Protein AF-A0A6A7LDI3-F1 (afdb_monomer_lite)

Foldseek 3Di:
DWKKKFKFADDDDPVVQVVQQVDAQDPQRKHFLDKDADPVVRMIITIIDGPDVVSVQCVQVVVPIDTPDMDTDADPVHPDPPPPDVPDDPPDDDDD

Structure (mmCIF, N/CA/C/O backbone):
data_AF-A0A6A7LDI3-F1
#
_entry.id   AF-A0A6A7LDI3-F1
#
loop_
_atom_site.group_PDB
_atom_site.id
_atom_site.type_symbol
_atom_site.label_atom_id
_atom_site.label_alt_id
_atom_site.label_comp_id
_atom_site.label_asym_id
_atom_site.label_entity_id
_atom_site.label_seq_id
_atom_site.pdbx_PDB_ins_code
_atom_site.Cartn_x
_atom_site.Cartn_y
_atom_site.Cartn_z
_atom_site.occupancy
_atom_site.B_iso_or_equiv
_atom_site.auth_seq_id
_atom_site.auth_comp_id
_atom_site.auth_asym_id
_atom_site.auth_atom_id
_atom_site.pdbx_PDB_model_num
ATOM 1 N N . MET A 1 1 ? -6.433 8.420 8.693 1.00 82.94 1 MET A N 1
ATOM 2 C CA . MET A 1 1 ? -7.733 7.741 8.900 1.00 82.94 1 MET A CA 1
ATOM 3 C C . MET A 1 1 ? -7.396 6.309 9.339 1.00 82.94 1 MET A C 1
ATOM 5 O O . MET A 1 1 ? -6.402 6.188 10.068 1.00 82.94 1 MET A O 1
ATOM 9 N N . PRO A 1 2 ? -8.166 5.234 9.090 1.00 94.88 2 PRO A N 1
ATOM 10 C CA . PRO A 1 2 ? -7.590 3.887 9.074 1.00 94.88 2 PRO A CA 1
ATOM 11 C C . PRO A 1 2 ? -6.413 3.776 8.093 1.00 94.88 2 PRO A C 1
ATOM 13 O O . PRO A 1 2 ? -6.335 4.549 7.142 1.00 94.88 2 PRO A O 1
ATOM 16 N N . ILE A 1 3 ? -5.501 2.838 8.353 1.00 96.31 3 ILE A N 1
ATOM 17 C CA . ILE A 1 3 ? -4.405 2.502 7.440 1.00 96.31 3 ILE A CA 1
ATOM 18 C C . ILE A 1 3 ? -4.671 1.110 6.879 1.00 96.31 3 ILE A C 1
ATOM 20 O O . ILE A 1 3 ? -5.069 0.215 7.630 1.00 96.31 3 ILE A O 1
ATOM 24 N N . TYR A 1 4 ? -4.439 0.940 5.586 1.00 97.94 4 TYR A N 1
ATOM 25 C CA . TYR A 1 4 ? -4.549 -0.332 4.890 1.00 97.94 4 TYR A CA 1
ATOM 26 C C . TYR A 1 4 ? -3.214 -0.683 4.250 1.00 97.94 4 TYR A C 1
ATOM 28 O O . TYR A 1 4 ? -2.472 0.199 3.828 1.00 97.94 4 TYR A O 1
ATOM 36 N N . LEU A 1 5 ? -2.906 -1.972 4.229 1.00 98.25 5 LEU A N 1
ATOM 37 C CA . LEU A 1 5 ? -1.856 -2.536 3.402 1.00 98.25 5 LEU A CA 1
ATOM 38 C C . LEU A 1 5 ? -2.541 -3.380 2.338 1.00 98.25 5 LEU A C 1
ATOM 40 O O . LEU A 1 5 ? -3.366 -4.231 2.679 1.00 98.25 5 LEU A O 1
ATOM 44 N N . ASP A 1 6 ? -2.194 -3.150 1.085 1.00 97.94 6 ASP A N 1
ATOM 45 C CA . ASP A 1 6 ? -2.599 -4.005 -0.019 1.00 97.94 6 ASP A CA 1
ATOM 46 C C . ASP A 1 6 ? -1.384 -4.565 -0.755 1.00 97.94 6 ASP A C 1
ATOM 48 O O . ASP A 1 6 ? -0.242 -4.120 -0.576 1.00 97.94 6 ASP A O 1
ATOM 52 N N . VAL A 1 7 ? -1.657 -5.595 -1.549 1.00 97.56 7 VAL A N 1
ATOM 53 C CA . VAL A 1 7 ? -0.704 -6.176 -2.483 1.00 97.56 7 VAL A CA 1
ATOM 54 C C . VAL A 1 7 ? -1.361 -6.301 -3.834 1.00 97.56 7 VAL A C 1
ATOM 56 O O . VAL A 1 7 ? -2.471 -6.826 -3.930 1.00 97.56 7 VAL A O 1
ATOM 59 N N . HIS A 1 8 ? -0.641 -5.884 -4.871 1.00 95.75 8 HIS A N 1
ATOM 60 C CA . HIS A 1 8 ? -1.071 -6.112 -6.238 1.00 95.75 8 HIS A CA 1
ATOM 61 C C . HIS A 1 8 ? 0.073 -6.396 -7.212 1.00 95.75 8 HIS A C 1
ATOM 63 O O . HIS A 1 8 ? 1.222 -5.987 -7.009 1.00 95.75 8 HIS A O 1
ATOM 69 N N . LYS A 1 9 ? -0.250 -7.088 -8.308 1.00 93.25 9 LYS A N 1
ATOM 70 C CA . LYS A 1 9 ? 0.651 -7.289 -9.453 1.00 93.25 9 LYS A CA 1
ATOM 71 C C . LYS A 1 9 ? 0.197 -6.471 -10.648 1.00 93.25 9 LYS A C 1
ATOM 73 O O . LYS A 1 9 ? -0.883 -6.712 -11.165 1.00 93.25 9 LYS A O 1
ATOM 78 N N . VAL A 1 10 ? 1.055 -5.603 -11.171 1.00 79.38 10 VAL A N 1
ATOM 79 C CA . VAL A 1 10 ? 0.971 -5.080 -12.547 1.00 79.38 10 VAL A CA 1
ATOM 80 C C . VAL A 1 10 ? 2.352 -4.583 -12.976 1.00 79.38 10 VAL A C 1
ATOM 82 O O . VAL A 1 10 ? 3.185 -4.308 -12.123 1.00 79.38 10 VAL A O 1
ATOM 85 N N . PRO A 1 11 ? 2.649 -4.461 -14.279 1.00 70.38 11 PRO A N 1
ATOM 86 C CA . PRO A 1 11 ? 3.857 -3.762 -14.694 1.00 70.38 11 PRO A CA 1
ATOM 87 C C . PRO A 1 11 ? 3.762 -2.278 -14.310 1.00 70.38 11 PRO A C 1
ATOM 89 O O . PRO A 1 11 ? 2.941 -1.541 -14.853 1.00 70.38 11 PRO A O 1
ATOM 92 N N . PHE A 1 12 ? 4.622 -1.831 -13.398 1.00 77.69 12 PHE A N 1
ATOM 93 C CA . PHE A 1 12 ? 4.749 -0.419 -13.030 1.00 77.69 12 PHE A CA 1
ATOM 94 C C . PHE A 1 12 ? 5.993 0.189 -13.681 1.00 77.69 12 PHE A C 1
ATOM 96 O O . PHE A 1 12 ? 7.048 -0.448 -13.736 1.00 77.69 12 PHE A O 1
ATOM 103 N N . LYS A 1 13 ? 5.906 1.448 -14.121 1.00 83.25 13 LYS A N 1
ATOM 104 C CA . LYS A 1 13 ? 7.104 2.254 -14.391 1.00 83.25 13 LYS A CA 1
ATOM 105 C C . LYS A 1 13 ? 7.558 2.892 -13.085 1.00 83.25 13 LYS A C 1
ATOM 107 O O . LYS A 1 13 ? 6.752 3.515 -12.401 1.00 83.25 13 LYS A O 1
ATOM 112 N N . GLU A 1 14 ? 8.840 2.770 -12.762 1.00 81.94 14 GLU A N 1
ATOM 113 C CA . GLU A 1 14 ? 9.395 3.259 -11.492 1.00 81.94 14 GLU A CA 1
ATOM 114 C C . GLU A 1 14 ? 9.117 4.754 -11.255 1.00 81.94 14 GLU A C 1
ATOM 116 O O . GLU A 1 14 ? 8.779 5.153 -10.143 1.00 81.94 14 GLU A O 1
ATOM 121 N N . ASP A 1 15 ? 9.173 5.574 -12.306 1.00 86.62 15 ASP A N 1
ATOM 122 C CA . ASP A 1 15 ? 8.880 7.009 -12.208 1.00 86.62 15 ASP A CA 1
ATOM 123 C C . ASP A 1 15 ? 7.429 7.280 -11.779 1.00 86.62 15 ASP A C 1
ATOM 125 O O . ASP A 1 15 ? 7.187 8.149 -10.946 1.00 86.62 15 ASP A O 1
ATOM 129 N N . GLN A 1 16 ? 6.470 6.475 -12.251 1.00 86.94 16 GLN A N 1
ATOM 130 C CA . GLN A 1 16 ? 5.069 6.598 -11.835 1.00 86.94 16 GLN A CA 1
ATOM 131 C C . GLN A 1 16 ? 4.892 6.222 -10.361 1.00 86.94 16 GLN A C 1
ATOM 133 O O . GLN A 1 16 ? 4.136 6.874 -9.647 1.00 86.94 16 GLN A O 1
ATOM 138 N N . LEU A 1 17 ? 5.616 5.202 -9.884 1.00 88.00 17 LEU A N 1
ATOM 139 C CA . LEU A 1 17 ? 5.589 4.823 -8.469 1.00 88.00 17 LEU A CA 1
ATOM 140 C C . LEU A 1 17 ? 6.106 5.961 -7.578 1.00 88.00 17 LEU A C 1
ATOM 142 O O . LEU A 1 17 ? 5.499 6.258 -6.552 1.00 88.00 17 LEU A O 1
ATOM 146 N N . LYS A 1 18 ? 7.185 6.642 -7.988 1.00 87.00 18 LYS A N 1
ATOM 147 C CA . LYS A 1 18 ? 7.743 7.797 -7.258 1.00 87.00 18 LYS A CA 1
ATOM 148 C C . LYS A 1 18 ? 6.765 8.971 -7.191 1.00 87.00 18 LYS A C 1
ATOM 150 O O . LYS A 1 18 ? 6.663 9.619 -6.153 1.00 87.00 18 LYS A O 1
ATOM 155 N N . GLU A 1 19 ? 6.029 9.234 -8.267 1.00 87.69 19 GLU A N 1
ATOM 156 C CA . GLU A 1 19 ? 5.002 10.283 -8.298 1.00 87.69 19 GLU A CA 1
ATOM 157 C C . GLU A 1 19 ? 3.785 9.941 -7.418 1.00 87.69 19 GLU A C 1
ATOM 159 O O . GLU A 1 19 ? 3.256 10.810 -6.716 1.00 87.69 19 GLU A O 1
ATOM 164 N N . LEU A 1 20 ? 3.362 8.672 -7.394 1.00 86.94 20 LEU A N 1
ATOM 165 C CA . LEU A 1 20 ? 2.207 8.216 -6.610 1.00 86.94 20 LEU A CA 1
ATOM 166 C C . LEU A 1 20 ? 2.393 8.407 -5.100 1.00 86.94 20 LEU A C 1
ATOM 168 O O . LEU A 1 20 ? 1.452 8.829 -4.426 1.00 86.94 20 LEU A O 1
ATOM 172 N N . VAL A 1 21 ? 3.604 8.188 -4.572 1.00 87.31 21 VAL A N 1
ATOM 173 C CA . VAL A 1 21 ? 3.917 8.379 -3.137 1.00 87.31 21 VAL A CA 1
ATOM 174 C C . VAL A 1 21 ? 3.713 9.830 -2.681 1.00 87.31 21 VAL A C 1
ATOM 176 O O . VAL A 1 21 ? 3.455 10.085 -1.507 1.00 87.31 21 VAL A O 1
ATOM 179 N N . HIS A 1 22 ? 3.808 10.794 -3.596 1.00 87.25 22 HIS A N 1
ATOM 180 C CA . HIS A 1 22 ? 3.667 12.222 -3.297 1.00 87.25 22 HIS A CA 1
ATOM 181 C C . HIS A 1 22 ? 2.348 12.822 -3.786 1.00 87.25 22 HIS A C 1
ATOM 183 O O . HIS A 1 22 ? 2.119 14.024 -3.627 1.00 87.25 22 HIS A O 1
ATOM 189 N N . SER A 1 23 ? 1.481 12.004 -4.378 1.00 90.12 23 SER A N 1
ATOM 190 C CA . SER A 1 23 ? 0.203 12.466 -4.896 1.00 90.12 23 SER A CA 1
ATOM 191 C C . SER A 1 23 ? -0.739 12.871 -3.755 1.00 90.12 23 SER A C 1
ATOM 193 O O . SER A 1 23 ? -0.736 12.248 -2.687 1.00 90.12 23 SER A O 1
ATOM 195 N N . PRO A 1 24 ? -1.554 13.924 -3.948 1.00 94.25 24 PRO A N 1
ATOM 196 C CA . PRO A 1 24 ? -2.577 14.288 -2.980 1.00 94.25 24 PRO A CA 1
ATOM 197 C C . PRO A 1 24 ? -3.618 13.170 -2.855 1.00 94.25 24 PRO A C 1
ATOM 199 O O . PRO A 1 24 ? -3.667 12.250 -3.672 1.00 94.25 24 PRO A O 1
ATOM 202 N N . LYS A 1 25 ? -4.489 13.285 -1.846 1.00 95.81 25 L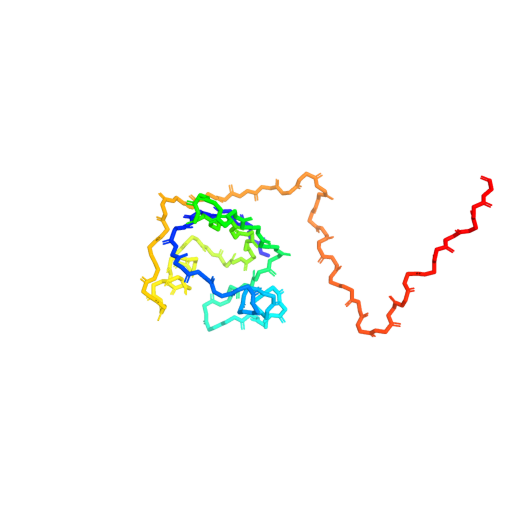YS A N 1
ATOM 203 C CA . LYS A 1 25 ? -5.656 12.405 -1.746 1.00 95.81 25 LYS A CA 1
ATOM 204 C C . LYS A 1 25 ? -6.473 12.445 -3.029 1.00 95.81 25 LYS A C 1
ATOM 206 O O . LYS A 1 25 ? -6.729 13.525 -3.564 1.00 95.81 25 LYS A O 1
ATOM 211 N N . ASP A 1 26 ? -6.888 11.274 -3.478 1.00 96.44 26 ASP A N 1
ATOM 212 C CA . ASP A 1 26 ? -7.753 11.139 -4.638 1.00 96.44 26 ASP A CA 1
ATOM 213 C C . ASP A 1 26 ? -9.234 11.413 -4.304 1.00 96.44 26 ASP A C 1
ATOM 215 O O . ASP A 1 26 ? -9.600 11.793 -3.188 1.00 96.44 26 ASP A O 1
ATOM 219 N N . GLU A 1 27 ? -10.103 11.213 -5.295 1.00 97.88 27 GLU A N 1
ATOM 220 C CA . GLU A 1 27 ? -11.555 11.397 -5.177 1.00 97.88 27 GLU A CA 1
ATOM 221 C C . GLU A 1 27 ? -12.253 10.400 -4.234 1.00 97.88 27 GLU A C 1
ATOM 223 O O . GLU A 1 27 ? -13.374 10.666 -3.802 1.00 97.88 27 GLU A O 1
ATOM 228 N N . PHE A 1 28 ? -11.597 9.292 -3.875 1.00 97.94 28 PHE A N 1
ATOM 229 C CA . PHE A 1 28 ? -12.077 8.315 -2.892 1.00 97.94 28 PHE A CA 1
ATOM 230 C C . PHE A 1 28 ? -11.535 8.603 -1.481 1.00 97.94 28 PHE A C 1
ATOM 232 O O . PHE A 1 28 ? -11.886 7.918 -0.520 1.00 97.94 28 PHE A O 1
ATOM 239 N N . GL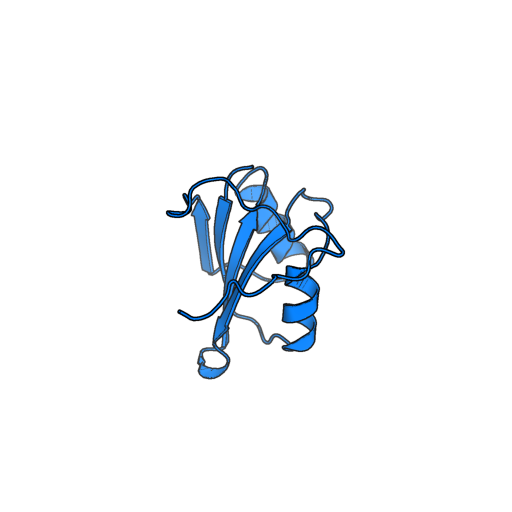Y A 1 29 ? -10.700 9.637 -1.337 1.00 97.38 29 GLY A N 1
ATOM 240 C CA . GLY A 1 29 ? -10.063 10.020 -0.083 1.00 97.38 29 GLY A CA 1
ATOM 241 C C . GLY A 1 29 ? -8.818 9.199 0.256 1.00 97.38 29 GLY A C 1
ATOM 242 O O . GLY A 1 29 ? -8.378 9.248 1.406 1.00 97.38 29 GLY A O 1
ATOM 243 N N . VAL A 1 30 ? -8.252 8.467 -0.706 1.00 97.44 30 VAL A N 1
ATOM 244 C CA . VAL A 1 30 ? -7.080 7.601 -0.531 1.00 97.44 30 VAL A CA 1
ATOM 245 C C . VAL A 1 30 ? -5.798 8.376 -0.813 1.00 97.44 30 VAL A C 1
ATOM 247 O O . VAL A 1 30 ? -5.708 9.126 -1.783 1.00 97.44 30 VAL A O 1
ATOM 250 N N . SER A 1 31 ? -4.782 8.187 0.028 1.00 95.88 31 SER A N 1
ATOM 251 C CA . SER A 1 31 ? -3.418 8.676 -0.210 1.00 95.88 31 SER A CA 1
ATOM 252 C C . SER A 1 31 ? -2.383 7.636 0.196 1.00 95.88 31 SER A C 1
ATOM 254 O O . SER A 1 31 ? -2.573 6.934 1.193 1.00 95.88 31 SER A O 1
ATOM 256 N N . HIS A 1 32 ? -1.263 7.595 -0.521 1.00 95.06 32 HIS A N 1
ATOM 257 C CA . HIS A 1 32 ? -0.133 6.738 -0.185 1.00 95.06 32 HIS A CA 1
ATOM 258 C C . HIS A 1 32 ? 0.616 7.286 1.034 1.00 95.06 32 HIS A C 1
ATOM 260 O O . HIS A 1 32 ? 1.095 8.416 1.033 1.00 95.06 32 HIS A O 1
ATOM 266 N N . VAL A 1 33 ? 0.729 6.468 2.079 1.00 93.88 33 VAL A N 1
ATOM 267 C CA . VAL A 1 33 ? 1.650 6.698 3.202 1.00 93.88 33 VAL A CA 1
ATOM 268 C C . VAL A 1 33 ? 3.047 6.228 2.817 1.00 93.88 33 VAL A C 1
ATOM 270 O O . VAL A 1 33 ? 4.036 6.899 3.103 1.00 93.88 33 VAL A O 1
ATOM 273 N N . ASN A 1 34 ? 3.128 5.057 2.184 1.00 93.00 34 ASN A N 1
ATOM 274 C CA . ASN A 1 34 ? 4.355 4.517 1.616 1.00 93.00 34 ASN A CA 1
ATOM 275 C C . ASN A 1 34 ? 4.022 3.507 0.510 1.00 93.00 34 ASN A C 1
ATOM 277 O O . ASN A 1 34 ? 2.910 2.982 0.461 1.00 93.00 34 ASN A O 1
ATOM 281 N N . LEU A 1 35 ? 4.990 3.220 -0.351 1.00 93.81 35 LEU A N 1
ATOM 282 C CA . LEU A 1 35 ? 4.859 2.259 -1.437 1.00 93.81 35 LEU A CA 1
ATOM 283 C C . LEU A 1 35 ? 6.175 1.498 -1.571 1.00 93.81 35 LEU A C 1
ATOM 285 O O . LEU A 1 35 ? 7.244 2.098 -1.687 1.00 93.81 35 LEU A O 1
ATOM 289 N N . PHE A 1 36 ? 6.094 0.173 -1.565 1.00 94.00 36 PHE A N 1
ATOM 290 C CA . PHE A 1 36 ? 7.234 -0.709 -1.790 1.00 94.00 36 PHE A CA 1
ATOM 291 C C . PHE A 1 36 ? 6.970 -1.554 -3.026 1.00 94.00 36 PHE A C 1
ATOM 293 O O . PHE A 1 36 ? 5.836 -1.944 -3.280 1.00 94.00 36 PHE A O 1
ATOM 300 N N . TYR A 1 37 ? 8.009 -1.890 -3.778 1.00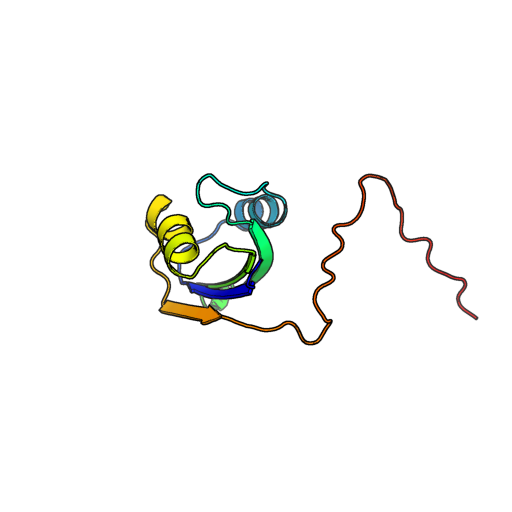 94.31 37 TYR A N 1
ATOM 301 C CA . TYR A 1 37 ? 7.870 -2.753 -4.943 1.00 94.31 37 TYR A CA 1
ATOM 302 C C . TYR A 1 37 ? 9.046 -3.719 -5.050 1.00 94.31 37 TYR A C 1
ATOM 304 O O . TYR A 1 37 ? 10.154 -3.445 -4.588 1.00 94.31 37 TYR A O 1
ATOM 312 N N . ASN A 1 38 ? 8.796 -4.862 -5.680 1.00 93.62 38 ASN A N 1
ATOM 313 C CA . ASN A 1 38 ? 9.814 -5.815 -6.092 1.00 93.62 38 ASN A CA 1
ATOM 314 C C . ASN A 1 38 ? 9.698 -6.016 -7.608 1.00 93.62 38 ASN A C 1
ATOM 316 O O . ASN A 1 38 ? 8.723 -6.599 -8.083 1.00 93.62 38 ASN A O 1
ATOM 320 N N . HIS A 1 39 ? 10.699 -5.542 -8.356 1.00 89.38 39 HIS A N 1
ATOM 321 C CA . HIS A 1 39 ? 10.729 -5.665 -9.815 1.00 89.38 39 HIS A CA 1
ATOM 322 C C . HIS A 1 39 ? 10.832 -7.114 -10.297 1.00 89.38 39 HIS A C 1
ATOM 324 O O . HIS A 1 39 ? 10.169 -7.468 -11.266 1.00 89.38 39 HIS A O 1
ATOM 330 N N . GLU A 1 40 ? 11.625 -7.952 -9.628 1.00 90.88 40 GLU A N 1
ATOM 331 C CA . GLU A 1 40 ? 11.823 -9.353 -10.022 1.00 90.88 40 GLU A CA 1
ATOM 332 C C . GLU A 1 40 ? 10.536 -10.166 -9.859 1.00 90.88 40 GLU A C 1
ATOM 334 O O . GLU A 1 40 ? 10.199 -10.989 -10.707 1.00 90.88 40 GLU A O 1
ATOM 339 N N . ALA A 1 41 ? 9.791 -9.904 -8.781 1.00 92.00 41 ALA A N 1
ATOM 340 C CA . ALA A 1 41 ? 8.518 -10.562 -8.503 1.00 92.00 41 ALA A CA 1
ATOM 341 C C . ALA A 1 41 ? 7.317 -9.890 -9.193 1.00 92.00 41 ALA A C 1
ATOM 343 O O . ALA A 1 41 ? 6.233 -10.473 -9.223 1.00 92.00 41 ALA A O 1
ATOM 344 N N . ASN A 1 42 ? 7.497 -8.679 -9.732 1.00 92.12 42 ASN A N 1
ATOM 345 C CA . ASN A 1 42 ? 6.439 -7.816 -10.261 1.00 92.12 42 ASN A CA 1
ATOM 346 C C . ASN A 1 42 ? 5.288 -7.583 -9.261 1.00 92.12 42 ASN A C 1
ATOM 348 O O . ASN A 1 42 ? 4.113 -7.725 -9.600 1.00 92.12 42 ASN A O 1
ATOM 352 N N . VAL A 1 43 ? 5.639 -7.268 -8.011 1.00 94.44 43 VAL A N 1
ATOM 353 C CA . VAL A 1 43 ? 4.688 -7.055 -6.906 1.00 94.44 43 VAL A CA 1
ATOM 354 C C . VAL A 1 43 ? 4.868 -5.659 -6.320 1.00 94.44 43 VAL A C 1
ATOM 356 O O . VAL A 1 43 ? 6.002 -5.224 -6.109 1.00 94.44 43 VAL A O 1
ATOM 359 N N . CYS A 1 44 ? 3.757 -4.992 -6.020 1.00 95.62 44 CYS A N 1
ATOM 360 C CA . CYS A 1 44 ? 3.697 -3.744 -5.269 1.00 95.62 44 CYS A CA 1
ATOM 361 C C . CYS A 1 44 ? 2.966 -3.959 -3.940 1.00 95.62 44 CYS A C 1
ATOM 363 O O . CYS A 1 44 ? 2.054 -4.781 -3.847 1.00 95.62 44 CYS A O 1
ATOM 365 N N . PHE A 1 45 ? 3.408 -3.231 -2.920 1.00 96.62 45 PHE A N 1
ATOM 366 C CA . PHE A 1 45 ? 2.850 -3.193 -1.577 1.00 96.62 45 PHE A CA 1
ATOM 367 C C . PHE A 1 45 ? 2.522 -1.735 -1.257 1.00 96.62 45 PHE A C 1
ATOM 369 O O . PHE A 1 45 ? 3.437 -0.934 -1.023 1.00 96.62 45 PHE A O 1
ATOM 376 N N . CYS A 1 46 ? 1.241 -1.384 -1.238 1.00 96.38 46 CYS A N 1
ATOM 377 C CA . CYS A 1 46 ? 0.808 -0.020 -0.966 1.00 96.38 46 CYS A CA 1
ATOM 378 C C . CYS A 1 46 ? 0.341 0.094 0.485 1.00 96.38 46 CYS A C 1
ATOM 380 O O . CYS A 1 46 ? -0.530 -0.641 0.948 1.00 96.38 46 CYS A O 1
ATOM 382 N N . LEU A 1 47 ? 0.944 1.022 1.229 1.00 96.50 47 LEU A N 1
ATOM 383 C CA . LEU A 1 47 ? 0.475 1.410 2.552 1.00 96.50 47 LEU A CA 1
ATOM 384 C C . LEU A 1 47 ? -0.350 2.686 2.399 1.00 96.50 47 LEU A C 1
ATOM 386 O O . LEU A 1 47 ? 0.196 3.746 2.091 1.00 96.50 47 LEU A O 1
ATOM 390 N N . LEU A 1 48 ? -1.654 2.589 2.622 1.00 96.81 48 LEU A N 1
ATOM 391 C CA . LEU A 1 48 ? -2.625 3.619 2.273 1.00 96.81 48 LEU A CA 1
ATOM 392 C C . LEU A 1 48 ? -3.326 4.184 3.508 1.00 96.81 48 LEU A C 1
ATOM 394 O O . LEU A 1 48 ? -3.740 3.442 4.396 1.00 96.81 48 LEU A O 1
ATOM 398 N N . ASP A 1 49 ? -3.508 5.503 3.544 1.00 95.94 49 ASP A N 1
ATOM 399 C CA . ASP A 1 49 ? -4.469 6.166 4.430 1.00 95.94 49 ASP A CA 1
ATOM 400 C C . ASP A 1 49 ? -5.781 6.320 3.654 1.00 95.94 49 ASP A C 1
ATOM 402 O O . ASP A 1 49 ? -5.813 7.011 2.633 1.00 95.94 49 ASP A O 1
ATOM 406 N N . ALA A 1 50 ? -6.840 5.653 4.118 1.00 97.19 50 ALA A N 1
ATOM 407 C CA . ALA A 1 50 ? -8.127 5.591 3.428 1.00 97.19 50 ALA A CA 1
ATOM 408 C C . ALA A 1 50 ? -9.307 5.607 4.419 1.00 97.19 50 ALA A C 1
ATOM 410 O O . ALA A 1 50 ? -9.140 5.198 5.576 1.00 97.19 50 ALA A O 1
ATOM 411 N N . PRO A 1 51 ? -10.508 6.052 3.999 1.00 97.56 51 PRO A N 1
ATOM 412 C CA . PRO A 1 51 ? -11.710 6.006 4.835 1.00 97.56 51 PRO A CA 1
ATOM 413 C C . PRO A 1 51 ? -12.092 4.577 5.257 1.00 97.56 51 PRO A C 1
ATOM 415 O O . PRO A 1 51 ? -12.302 4.313 6.445 1.00 97.56 51 PRO A O 1
ATOM 418 N N . ASP A 1 52 ? -12.116 3.655 4.296 1.00 98.19 52 ASP A N 1
ATOM 419 C CA . ASP A 1 52 ? -12.505 2.252 4.435 1.00 98.19 52 ASP A CA 1
ATOM 420 C C . ASP A 1 52 ? -11.831 1.378 3.356 1.00 98.19 52 ASP A C 1
ATOM 422 O O . ASP A 1 52 ? -11.069 1.872 2.525 1.00 98.19 52 ASP A O 1
ATOM 426 N N . GLU A 1 53 ? -12.066 0.065 3.410 1.00 98.19 53 GLU A N 1
ATOM 427 C CA . GLU A 1 53 ? -11.522 -0.901 2.445 1.00 98.19 53 GLU A CA 1
ATOM 428 C C . GLU A 1 53 ? -12.125 -0.727 1.039 1.00 98.19 53 GLU A C 1
ATOM 430 O O . GLU A 1 53 ? -11.430 -0.910 0.044 1.00 98.19 53 GLU A O 1
ATOM 435 N N . GLU A 1 54 ? -13.388 -0.302 0.934 1.00 98.31 54 GLU A N 1
ATOM 436 C CA . GLU A 1 54 ? -14.056 -0.079 -0.355 1.00 98.31 54 GLU A CA 1
ATOM 437 C C . GLU A 1 54 ? -13.407 1.078 -1.130 1.00 98.31 54 GLU A C 1
ATOM 439 O O . GLU A 1 54 ? -13.252 1.004 -2.350 1.00 98.31 54 GLU A O 1
ATOM 444 N N . ALA A 1 55 ? -12.972 2.131 -0.434 1.00 98.50 55 ALA A N 1
ATOM 445 C CA . ALA A 1 55 ? -12.194 3.213 -1.027 1.00 98.50 55 ALA A CA 1
ATOM 446 C C . ALA A 1 55 ? -10.854 2.716 -1.600 1.00 98.50 55 ALA A C 1
ATOM 448 O O . ALA A 1 55 ? -10.462 3.154 -2.681 1.00 98.50 55 ALA A O 1
ATOM 449 N N . VAL A 1 56 ? -10.185 1.768 -0.929 1.00 98.31 56 VAL A N 1
ATOM 450 C CA . VAL A 1 56 ? -8.951 1.137 -1.439 1.00 98.31 56 VAL A CA 1
ATOM 451 C C . VAL A 1 56 ? -9.230 0.327 -2.705 1.00 98.31 56 VAL A C 1
ATOM 453 O O . VAL A 1 56 ? -8.469 0.420 -3.666 1.00 98.31 56 VAL A O 1
ATOM 456 N N . VAL A 1 57 ? -10.335 -0.421 -2.747 1.00 98.25 57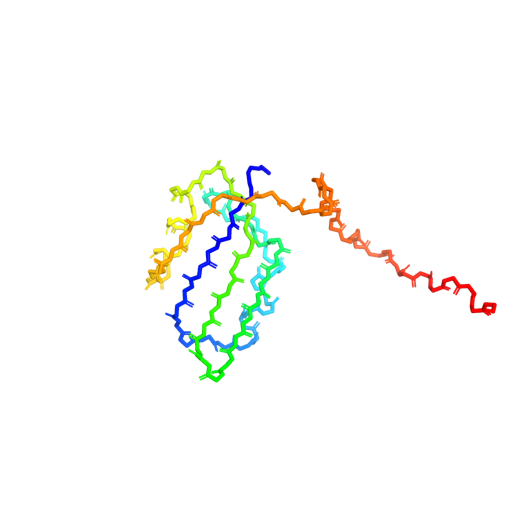 VAL A N 1
ATOM 457 C CA . VAL A 1 57 ? -10.744 -1.160 -3.953 1.00 98.25 57 VAL A CA 1
ATOM 458 C C . VAL A 1 57 ? -11.002 -0.197 -5.116 1.00 98.25 57 VAL A C 1
ATOM 460 O O . VAL A 1 57 ? -10.413 -0.352 -6.183 1.00 98.25 57 VAL A O 1
ATOM 463 N N . LYS A 1 58 ? -11.800 0.858 -4.902 1.00 98.31 58 LYS A N 1
ATOM 464 C CA . LYS A 1 58 ? -12.112 1.861 -5.940 1.00 98.31 58 LYS A CA 1
ATOM 465 C C . LYS A 1 58 ? -10.872 2.581 -6.472 1.00 98.31 58 LYS A C 1
ATOM 467 O O . LYS A 1 58 ? -10.793 2.838 -7.674 1.00 98.31 58 LYS A O 1
ATOM 472 N N . HIS A 1 59 ? -9.912 2.883 -5.596 1.00 96.94 59 HIS A N 1
ATOM 473 C CA . HIS A 1 59 ? -8.630 3.482 -5.967 1.00 96.94 59 HIS A CA 1
ATOM 474 C C . HIS A 1 59 ? -7.900 2.655 -7.036 1.00 96.94 59 HIS A C 1
ATOM 476 O O . HIS A 1 59 ? -7.477 3.200 -8.057 1.00 96.94 59 HIS A O 1
ATOM 482 N N . HIS A 1 60 ? -7.807 1.338 -6.836 1.00 96.31 60 HIS A N 1
ATOM 483 C CA . HIS A 1 60 ? -7.125 0.428 -7.758 1.00 96.31 60 HIS A CA 1
ATOM 484 C C . HIS A 1 60 ? -7.973 0.093 -8.997 1.00 96.31 60 HIS A C 1
ATOM 486 O O . HIS A 1 60 ? -7.461 0.126 -10.121 1.00 96.31 60 HIS A O 1
ATOM 492 N N . ASP A 1 61 ? -9.281 -0.124 -8.829 1.00 96.50 61 ASP A N 1
ATOM 493 C CA . ASP A 1 61 ? -10.209 -0.420 -9.929 1.00 96.50 61 ASP A CA 1
ATOM 494 C C . ASP A 1 61 ? -10.247 0.703 -10.976 1.00 96.50 61 ASP A C 1
ATOM 496 O O . ASP A 1 61 ? -10.367 0.436 -12.174 1.00 96.50 61 ASP A O 1
ATOM 500 N N . LYS A 1 62 ? -10.077 1.965 -10.555 1.00 94.69 62 LYS A N 1
ATOM 501 C CA . LYS A 1 62 ? -10.019 3.135 -11.450 1.00 94.69 62 LYS A CA 1
ATOM 502 C C . LYS A 1 62 ? -8.972 2.993 -12.557 1.00 94.69 62 LYS A 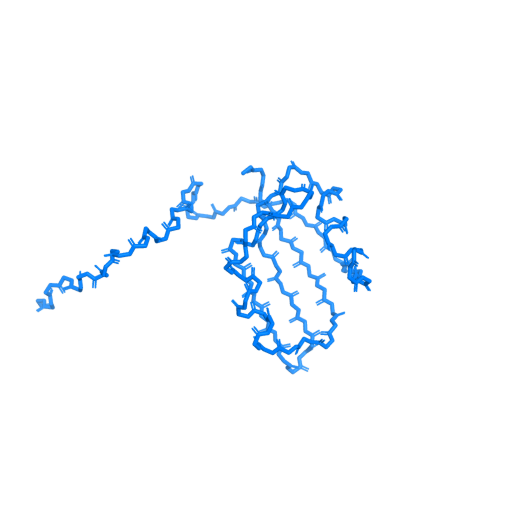C 1
ATOM 504 O O . LYS A 1 62 ? -9.167 3.513 -13.656 1.00 94.69 62 LYS A O 1
ATOM 509 N N . VAL A 1 63 ? -7.867 2.310 -12.273 1.00 91.00 63 VAL A N 1
ATOM 510 C CA . VAL A 1 63 ? -6.776 2.055 -13.225 1.00 91.00 63 VAL A CA 1
ATOM 511 C C . VAL A 1 63 ? -6.728 0.593 -13.683 1.00 91.00 63 VAL A C 1
ATOM 513 O O . VAL A 1 63 ? -5.761 0.177 -1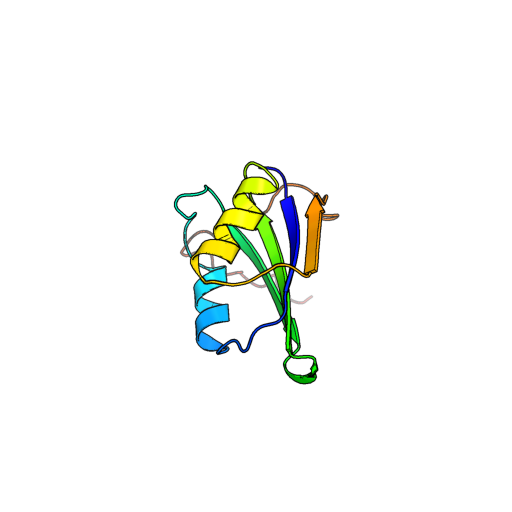4.316 1.00 91.00 63 VAL A O 1
ATOM 516 N N . GLY A 1 64 ? -7.784 -0.179 -13.406 1.00 92.81 64 GLY A N 1
ATOM 517 C CA . GLY A 1 64 ? -7.908 -1.579 -13.808 1.00 92.81 64 GLY A CA 1
ATOM 518 C C . GLY A 1 64 ? -6.973 -2.524 -13.054 1.00 92.81 64 GLY A C 1
ATOM 519 O O . GLY A 1 64 ? -6.600 -3.564 -13.596 1.00 92.81 64 GLY A O 1
ATOM 520 N N . ILE A 1 65 ? -6.565 -2.160 -11.835 1.00 93.94 65 ILE A N 1
ATOM 521 C CA . ILE A 1 65 ? -5.737 -2.998 -10.966 1.00 93.94 65 ILE A CA 1
ATOM 522 C C . ILE A 1 65 ? -6.647 -3.744 -9.996 1.00 93.94 65 ILE A C 1
ATOM 524 O O . ILE A 1 65 ? -7.467 -3.137 -9.318 1.00 93.94 65 ILE A O 1
ATOM 528 N N . ASN A 1 66 ? -6.460 -5.058 -9.901 1.00 94.19 66 ASN A N 1
ATOM 529 C CA . ASN A 1 66 ? -7.095 -5.880 -8.881 1.00 94.19 66 ASN A CA 1
ATOM 530 C C . ASN A 1 66 ? -6.082 -6.163 -7.764 1.00 94.19 66 ASN A C 1
ATOM 532 O O . ASN A 1 66 ? -4.955 -6.555 -8.065 1.00 94.19 66 ASN A O 1
ATOM 536 N N . CYS A 1 67 ? -6.471 -5.953 -6.505 1.00 96.94 67 CYS A N 1
ATOM 537 C CA . CYS A 1 67 ? -5.635 -6.290 -5.355 1.00 96.94 67 CYS A CA 1
ATOM 538 C C . CYS A 1 67 ? -5.773 -7.772 -4.995 1.00 96.94 67 CYS A C 1
ATOM 540 O O . CYS A 1 67 ? -6.874 -8.268 -4.766 1.00 96.94 67 CYS A O 1
ATOM 542 N N . GLU A 1 68 ? -4.646 -8.453 -4.834 1.00 96.88 68 GLU A N 1
ATOM 543 C CA . GLU A 1 68 ? -4.563 -9.833 -4.368 1.00 96.88 68 GLU A CA 1
ATOM 544 C C . GLU A 1 68 ? -5.097 -9.976 -2.943 1.00 96.88 68 GLU A C 1
ATOM 546 O O . GLU A 1 68 ? -5.747 -10.969 -2.615 1.00 96.88 68 GLU A O 1
ATOM 551 N N . TRP A 1 69 ? -4.804 -8.994 -2.090 1.00 97.81 69 TRP A N 1
ATOM 552 C CA . TRP A 1 69 ? -5.413 -8.851 -0.775 1.00 97.81 69 TRP A CA 1
ATOM 553 C C . TRP A 1 69 ? -5.297 -7.417 -0.274 1.00 97.81 69 TRP A C 1
ATOM 555 O O . TRP A 1 69 ? -4.404 -6.669 -0.670 1.00 97.81 69 TRP A O 1
ATOM 565 N N . ILE A 1 70 ? -6.193 -7.069 0.645 1.00 98.50 70 ILE A N 1
ATOM 566 C CA . ILE A 1 70 ? -6.202 -5.812 1.387 1.00 98.50 70 ILE A CA 1
ATOM 567 C C . ILE A 1 70 ? -6.396 -6.174 2.861 1.00 98.50 70 ILE A C 1
ATOM 569 O O . ILE A 1 70 ? -7.197 -7.046 3.192 1.00 98.50 70 ILE A O 1
ATOM 573 N N . THR A 1 71 ? -5.659 -5.536 3.768 1.00 98.38 71 THR A N 1
ATOM 574 C CA . THR A 1 71 ? -5.921 -5.654 5.206 1.00 98.38 71 THR A CA 1
ATOM 575 C C . THR A 1 71 ? -5.754 -4.320 5.906 1.00 98.38 71 THR A C 1
ATOM 577 O O . THR A 1 71 ? -4.816 -3.563 5.656 1.00 98.38 71 THR A O 1
ATOM 580 N N . LYS A 1 72 ? -6.642 -4.045 6.860 1.00 98.00 72 LYS A N 1
ATOM 581 C CA . LYS A 1 72 ? -6.472 -2.940 7.802 1.00 98.00 72 LYS A CA 1
ATOM 582 C C . LYS A 1 72 ? -5.288 -3.231 8.723 1.00 98.00 72 LYS A C 1
ATOM 584 O O . LYS A 1 72 ? -5.186 -4.328 9.272 1.00 98.00 72 LYS A O 1
ATOM 589 N N . VAL A 1 73 ? -4.412 -2.252 8.925 1.00 96.44 73 VAL A N 1
ATOM 590 C CA . VAL A 1 73 ? -3.193 -2.397 9.734 1.00 96.44 73 VAL A CA 1
ATOM 591 C C . VAL A 1 73 ? -3.023 -1.254 10.732 1.00 96.44 73 VAL A C 1
ATOM 593 O O . VAL A 1 73 ? -3.596 -0.172 10.595 1.00 96.44 73 VAL A O 1
ATOM 596 N N . THR A 1 74 ? -2.196 -1.499 11.747 1.00 93.94 74 THR A N 1
ATOM 597 C CA . THR A 1 74 ? -1.726 -0.481 12.693 1.00 93.94 74 THR A CA 1
ATOM 598 C C . THR A 1 74 ? -0.213 -0.383 12.578 1.00 93.94 74 THR A C 1
ATOM 600 O O . THR A 1 74 ? 0.485 -1.382 12.739 1.00 93.94 74 THR A O 1
ATOM 603 N N . MET A 1 75 ? 0.306 0.815 12.305 1.00 88.81 75 MET A N 1
ATOM 604 C CA . MET A 1 75 ? 1.749 1.038 12.223 1.00 88.81 75 MET A CA 1
ATOM 605 C C . MET A 1 75 ? 2.380 0.964 13.615 1.00 88.81 75 MET A C 1
ATOM 607 O O . MET A 1 75 ? 1.940 1.651 14.539 1.00 88.81 75 MET A O 1
ATOM 611 N N . ALA A 1 76 ? 3.451 0.179 13.754 1.00 90.44 76 ALA A N 1
ATOM 612 C CA . ALA A 1 76 ? 4.186 0.050 15.014 1.00 90.44 76 ALA A CA 1
ATOM 613 C C . ALA A 1 76 ? 4.848 1.366 15.467 1.00 90.44 76 ALA A C 1
ATOM 615 O O . ALA A 1 76 ? 5.079 1.559 16.655 1.00 90.44 76 ALA A O 1
ATOM 616 N N . THR A 1 77 ? 5.104 2.294 14.540 1.00 83.69 77 THR A N 1
ATOM 617 C CA . THR A 1 77 ? 5.620 3.644 14.827 1.00 83.69 77 THR A CA 1
ATOM 618 C C . THR A 1 77 ? 4.604 4.551 15.528 1.00 83.69 77 THR A C 1
ATOM 620 O O . THR A 1 77 ? 4.958 5.657 15.921 1.00 83.69 77 THR A O 1
ATOM 623 N N . GLY A 1 78 ? 3.346 4.119 15.674 1.00 77.31 78 GLY A N 1
ATOM 624 C CA . GLY A 1 78 ? 2.251 4.967 16.139 1.00 77.31 78 GLY A CA 1
ATOM 625 C C . GLY A 1 78 ? 1.676 5.848 15.023 1.00 77.31 78 GLY A C 1
ATOM 626 O O . GLY A 1 78 ? 2.275 6.022 13.959 1.00 77.31 78 GLY A O 1
ATOM 627 N N . LYS A 1 79 ? 0.466 6.380 15.247 1.00 61.94 79 LYS A N 1
ATOM 628 C CA . LYS A 1 79 ? -0.252 7.254 14.301 1.00 61.94 79 LYS A CA 1
ATOM 629 C C . LYS A 1 79 ? 0.307 8.682 14.315 1.00 61.94 79 LYS A C 1
ATOM 631 O O . LYS A 1 79 ? -0.403 9.609 14.673 1.00 61.94 79 LYS A O 1
ATOM 636 N N . GLU A 1 80 ? 1.546 8.874 13.891 1.00 57.88 80 GLU A N 1
ATOM 637 C CA . GLU A 1 80 ? 2.032 10.198 13.489 1.00 57.88 80 GLU A CA 1
ATOM 638 C C . GLU A 1 80 ? 2.905 10.063 12.241 1.00 57.88 80 GLU A C 1
ATOM 640 O O . GLU A 1 80 ? 4.124 10.199 12.274 1.00 57.88 80 GLU A O 1
ATOM 645 N N . PHE A 1 81 ? 2.266 9.794 11.099 1.00 56.38 81 PHE A N 1
ATOM 646 C CA . PHE A 1 81 ? 2.872 10.179 9.830 1.00 56.38 81 PHE A CA 1
ATOM 647 C C . PHE A 1 81 ? 2.767 11.703 9.722 1.00 56.38 81 PHE A C 1
ATOM 649 O O . PHE A 1 81 ? 1.734 12.246 9.331 1.00 56.38 81 PHE A O 1
ATOM 656 N N . ILE A 1 82 ? 3.818 12.397 10.153 1.00 55.72 82 ILE A N 1
ATOM 657 C CA . ILE A 1 82 ? 3.998 13.826 9.910 1.00 55.72 82 ILE A CA 1
ATOM 658 C C . ILE A 1 82 ? 4.716 13.916 8.560 1.00 55.72 82 ILE A C 1
ATOM 660 O O . ILE A 1 82 ? 5.914 13.620 8.513 1.00 55.72 82 ILE A O 1
ATOM 664 N N . PRO A 1 83 ? 4.037 14.269 7.450 1.00 50.78 83 PRO A N 1
ATOM 665 C CA . PRO A 1 83 ? 4.742 14.488 6.196 1.00 50.78 83 PRO A CA 1
ATOM 666 C C . PRO A 1 83 ? 5.802 15.578 6.414 1.00 50.78 83 PRO A C 1
ATOM 668 O O . PRO A 1 83 ? 5.554 16.525 7.175 1.00 50.78 83 PRO A O 1
ATOM 671 N N . PRO A 1 84 ? 6.984 15.481 5.781 1.00 48.09 84 PRO A N 1
ATOM 672 C CA . PRO A 1 84 ? 7.969 16.544 5.876 1.00 48.09 84 PRO A CA 1
ATOM 673 C C . PRO A 1 84 ? 7.319 17.850 5.411 1.00 48.09 84 PRO A C 1
ATOM 675 O O . PRO A 1 84 ? 6.786 17.939 4.304 1.00 48.09 84 PRO A O 1
ATOM 678 N N . ARG A 1 85 ? 7.336 18.873 6.275 1.00 49.66 85 ARG A N 1
ATOM 679 C CA . ARG A 1 85 ? 6.920 20.220 5.878 1.00 49.66 85 ARG A CA 1
ATOM 680 C C . ARG A 1 85 ? 7.803 20.661 4.707 1.00 49.66 85 ARG A C 1
ATOM 682 O O . ARG A 1 85 ? 9.026 20.513 4.819 1.00 49.66 85 ARG A O 1
ATOM 689 N N . PRO A 1 86 ? 7.240 21.230 3.625 1.00 45.16 86 PRO A N 1
ATOM 690 C CA . PRO A 1 86 ? 8.050 21.826 2.571 1.00 45.16 86 PRO A CA 1
ATOM 691 C C . PRO A 1 86 ? 9.034 22.826 3.197 1.00 45.16 86 PRO A C 1
ATOM 693 O O . PRO A 1 86 ? 8.615 23.809 3.805 1.00 45.16 86 PRO A O 1
ATOM 696 N N . GLY A 1 87 ? 10.338 22.538 3.113 1.00 53.53 87 GLY A N 1
ATOM 697 C CA . GLY A 1 87 ? 11.410 23.418 3.595 1.00 53.53 87 GLY A CA 1
ATOM 698 C C . GLY A 1 87 ? 12.120 23.032 4.901 1.00 53.53 87 GLY A C 1
ATOM 699 O O . GLY A 1 87 ? 13.026 23.759 5.303 1.00 53.53 87 GLY A O 1
ATOM 700 N N . GLN A 1 88 ? 11.796 21.915 5.563 1.00 47.16 88 GLN A N 1
ATOM 701 C CA . GLN A 1 88 ? 12.543 21.494 6.760 1.00 47.16 88 GLN A CA 1
ATOM 702 C C . GLN A 1 88 ? 13.693 20.540 6.385 1.00 47.16 88 GLN A C 1
ATOM 704 O O . GLN A 1 88 ? 13.528 19.324 6.341 1.00 47.16 88 GLN A O 1
ATOM 709 N N . PHE A 1 89 ? 14.873 21.100 6.088 1.00 46.41 89 PHE A N 1
ATOM 710 C CA . PHE A 1 89 ? 16.118 20.329 5.996 1.00 46.41 89 PHE A CA 1
ATOM 711 C C . PHE A 1 89 ? 16.351 19.591 7.321 1.00 46.41 89 PHE A C 1
ATOM 713 O O . PHE A 1 89 ? 16.356 20.207 8.387 1.00 46.41 89 PHE A O 1
ATOM 720 N N . LEU A 1 90 ? 16.571 18.276 7.253 1.00 50.81 90 LEU A N 1
ATOM 721 C CA . LEU A 1 90 ? 17.085 17.497 8.376 1.00 50.81 90 LEU A CA 1
ATOM 722 C C . LEU A 1 90 ? 18.487 18.023 8.702 1.00 50.81 90 LEU A C 1
ATOM 724 O O . LEU A 1 90 ? 19.465 17.647 8.054 1.00 50.81 90 LEU A O 1
ATOM 728 N N . THR A 1 91 ? 18.609 18.908 9.690 1.00 47.44 91 THR A N 1
ATOM 729 C CA . THR A 1 91 ? 19.914 19.213 10.273 1.00 47.44 91 THR A CA 1
ATOM 730 C C . THR A 1 91 ? 20.395 17.932 10.939 1.00 47.44 91 THR A C 1
ATOM 732 O O . THR A 1 91 ? 19.891 17.552 11.996 1.00 47.44 91 THR A O 1
ATOM 735 N N . ARG A 1 92 ? 21.331 17.228 10.293 1.00 51.22 92 ARG A N 1
ATOM 736 C CA . ARG A 1 92 ? 22.091 16.157 10.939 1.00 51.22 92 ARG A CA 1
ATOM 737 C C . ARG A 1 92 ? 22.679 16.751 12.219 1.00 51.22 92 ARG A C 1
ATOM 739 O O . ARG A 1 92 ? 23.443 17.712 12.146 1.00 51.22 92 ARG A O 1
ATOM 746 N N . GLY A 1 93 ? 22.263 16.230 13.372 1.00 50.31 93 GLY A N 1
ATOM 747 C CA . GLY A 1 93 ? 22.899 16.558 14.644 1.00 50.31 93 GLY A CA 1
ATOM 748 C C . GLY A 1 93 ? 24.390 16.197 14.596 1.00 50.31 93 GLY A C 1
ATOM 749 O O . GLY A 1 93 ? 24.785 15.381 13.755 1.00 50.31 93 GLY A O 1
ATOM 750 N N . PRO A 1 94 ? 25.231 16.811 15.444 1.00 52.59 94 PRO A N 1
ATOM 751 C CA . PRO A 1 94 ? 26.667 16.587 15.391 1.00 52.59 94 PRO A CA 1
ATOM 752 C C . PRO A 1 94 ? 26.976 15.117 15.678 1.00 52.59 94 PRO A C 1
ATOM 754 O O . PRO A 1 94 ? 26.432 14.539 16.617 1.00 52.59 94 PRO A O 1
ATOM 757 N N . LEU A 1 95 ? 27.863 14.533 14.873 1.00 49.91 95 LEU A N 1
ATOM 758 C CA . LEU A 1 95 ? 28.534 13.286 15.220 1.00 49.91 95 LEU A CA 1
ATOM 759 C C . LEU A 1 95 ? 29.479 13.597 16.388 1.00 49.91 95 LEU A C 1
ATOM 761 O O . LEU A 1 95 ? 30.460 14.317 16.197 1.00 49.91 95 LEU A O 1
ATOM 765 N N . THR A 1 96 ? 29.146 13.113 17.582 1.00 64.62 96 THR A N 1
ATOM 766 C CA . THR A 1 96 ? 30.104 12.937 18.684 1.00 64.62 96 THR A CA 1
ATOM 767 C C . THR A 1 96 ? 30.706 11.551 18.613 1.00 64.62 96 THR A C 1
ATOM 769 O O . THR A 1 96 ? 29.903 10.609 18.415 1.00 64.62 96 THR A O 1
#

Radius of gyration: 15.1 Å; chains: 1; bounding box: 44×34×33 Å

Sequence (96 aa):
MPIYLDVHKVPFKEDQLKELVHSPKDEFGVSHVNLFYNHEANVCFCLLDAPDEEAVVKHHDKVGINCEWITKVTMATGKEFIPPRPGQFLTRGPLT

Secondary structure (DSSP, 8-state):
--EEEEEE-----HHHHHHHTTPPP-TTS-EEEEEEEETTTTEEEEEEE-SSHHHHHHHHHTTTPPEEEEEEE--TT-S---PPPTT----PPP--

pLDDT: mean 85.4, std 16.94, range [45.16, 98.5]